Protein AF-A0A1X7SZP2-F1 (afdb_monomer)

Structure (mmCIF, N/CA/C/O backbone):
data_AF-A0A1X7SZP2-F1
#
_entry.id   AF-A0A1X7SZP2-F1
#
loop_
_atom_site.group_PDB
_atom_site.id
_atom_site.type_symbol
_atom_site.label_atom_id
_atom_site.label_alt_id
_atom_site.label_comp_id
_atom_site.label_asym_id
_atom_site.label_entity_id
_atom_site.label_seq_id
_atom_site.pdbx_PDB_ins_code
_atom_site.Cartn_x
_atom_site.Cartn_y
_atom_site.Cartn_z
_atom_site.occupancy
_atom_site.B_iso_or_equiv
_atom_site.auth_seq_id
_atom_site.auth_comp_id
_atom_site.auth_asym_id
_atom_site.auth_atom_id
_atom_site.pdbx_PDB_model_num
ATOM 1 N N . MET A 1 1 ? -19.852 0.930 -6.470 1.00 33.88 1 MET A N 1
ATOM 2 C CA . MET A 1 1 ? -18.903 0.941 -7.607 1.00 33.88 1 MET A CA 1
ATOM 3 C C . MET A 1 1 ? -17.538 1.325 -7.055 1.00 33.88 1 MET A C 1
ATOM 5 O O . MET A 1 1 ? -17.481 2.290 -6.306 1.00 33.88 1 MET A O 1
ATOM 9 N N . ALA A 1 2 ? -16.477 0.560 -7.326 1.00 37.94 2 ALA A N 1
ATOM 10 C CA . ALA A 1 2 ? -15.115 0.944 -6.945 1.00 37.94 2 ALA A CA 1
ATOM 11 C C . ALA A 1 2 ? -14.634 2.036 -7.913 1.00 37.94 2 ALA A C 1
ATOM 13 O O . ALA A 1 2 ? -14.529 1.783 -9.110 1.00 37.94 2 ALA A O 1
ATOM 14 N N . GLY A 1 3 ? -14.441 3.260 -7.424 1.00 41.78 3 GLY A N 1
ATOM 15 C CA . GLY A 1 3 ? -13.961 4.379 -8.234 1.00 41.78 3 GLY A CA 1
ATOM 16 C C . GLY A 1 3 ? -12.469 4.579 -8.016 1.00 41.78 3 GLY A C 1
ATOM 17 O O . GLY A 1 3 ? -12.065 4.959 -6.924 1.00 41.78 3 GLY A O 1
ATOM 18 N N . ILE A 1 4 ? -11.658 4.332 -9.043 1.00 49.50 4 ILE A N 1
ATOM 19 C CA . ILE A 1 4 ? -10.238 4.696 -9.048 1.00 49.50 4 ILE A CA 1
ATOM 20 C C . ILE A 1 4 ? -10.169 6.175 -9.434 1.00 49.50 4 ILE A C 1
ATOM 22 O O . ILE A 1 4 ? -10.547 6.531 -10.548 1.00 49.50 4 ILE A O 1
ATOM 26 N N . LEU A 1 5 ? -9.703 7.039 -8.531 1.00 46.28 5 LEU A N 1
ATOM 27 C CA . LEU A 1 5 ? -9.372 8.424 -8.867 1.00 46.28 5 LEU A CA 1
ATOM 28 C C . LEU A 1 5 ? -7.861 8.559 -9.022 1.00 46.28 5 LEU A C 1
ATOM 30 O O . LEU A 1 5 ? -7.131 8.669 -8.045 1.00 46.28 5 LEU A O 1
ATOM 34 N N . THR A 1 6 ? -7.392 8.561 -10.266 1.00 50.16 6 THR A N 1
ATOM 35 C CA . THR A 1 6 ? -6.010 8.915 -10.594 1.00 50.16 6 THR A CA 1
ATOM 36 C C . THR A 1 6 ? -5.941 10.424 -10.822 1.00 50.16 6 THR A C 1
ATOM 38 O O . THR A 1 6 ? -6.495 10.926 -11.796 1.00 50.16 6 THR A O 1
ATOM 41 N N . TYR A 1 7 ? -5.279 11.159 -9.926 1.00 45.41 7 TYR A N 1
ATOM 42 C CA . TYR A 1 7 ? -5.023 12.589 -10.107 1.00 45.41 7 TYR A CA 1
ATOM 43 C C . TYR A 1 7 ? -3.621 12.803 -10.683 1.00 45.41 7 TYR A C 1
ATOM 45 O O . TYR A 1 7 ? -2.625 12.433 -10.067 1.00 45.41 7 TYR A O 1
ATOM 53 N N . PHE A 1 8 ? -3.549 13.433 -11.857 1.00 43.06 8 PHE A N 1
ATOM 54 C CA . PHE A 1 8 ? -2.307 13.939 -12.439 1.00 43.06 8 PHE A CA 1
ATOM 55 C C . PHE A 1 8 ? -2.133 15.410 -12.042 1.00 43.06 8 PHE A C 1
ATOM 57 O O . PHE A 1 8 ? -2.900 16.264 -12.484 1.00 43.06 8 PHE A O 1
ATOM 64 N N . LEU A 1 9 ? -1.124 15.724 -11.226 1.00 39.38 9 LEU A N 1
ATOM 65 C CA . LEU A 1 9 ? -0.662 17.104 -11.069 1.00 39.38 9 LEU A CA 1
ATOM 66 C C . LEU A 1 9 ? 0.179 17.468 -12.297 1.00 39.38 9 LEU A C 1
ATOM 68 O O . LEU A 1 9 ? 1.149 16.790 -12.637 1.00 39.38 9 LEU A O 1
ATOM 72 N N . HIS A 1 10 ? -0.243 18.511 -13.008 1.00 36.84 10 HIS A N 1
ATOM 73 C CA . HIS A 1 10 ? 0.406 18.961 -14.231 1.00 36.84 10 HIS A CA 1
ATOM 74 C C . HIS A 1 10 ? 1.831 19.458 -13.915 1.00 36.84 10 HIS A C 1
ATOM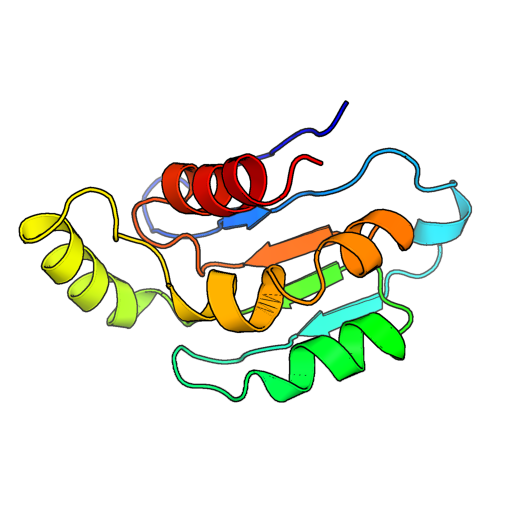 76 O O . HIS A 1 10 ? 2.017 20.359 -13.104 1.00 36.84 10 HIS A O 1
ATOM 82 N N . GLN A 1 11 ? 2.805 18.871 -14.614 1.00 38.06 11 GLN A N 1
ATOM 83 C CA . GLN A 1 11 ? 4.238 19.198 -14.715 1.00 38.06 11 GLN A CA 1
ATOM 84 C C . GLN A 1 11 ? 5.273 18.578 -13.766 1.00 38.06 11 GLN A C 1
ATOM 86 O O . GLN A 1 11 ? 6.420 18.503 -14.198 1.00 38.06 11 GLN A O 1
ATOM 91 N N . TYR A 1 12 ? 4.946 18.016 -12.601 1.00 36.94 12 TYR A N 1
ATOM 92 C CA . TYR A 1 12 ? 5.930 17.239 -11.823 1.00 36.94 12 TYR A CA 1
ATOM 93 C C . TYR A 1 12 ? 5.259 16.041 -11.134 1.00 36.94 12 TYR A C 1
ATOM 95 O O . TYR A 1 12 ? 4.159 16.128 -10.602 1.00 36.94 12 TYR A O 1
ATOM 103 N N . TYR A 1 13 ? 5.901 14.888 -11.265 1.00 45.34 13 TYR A N 1
ATOM 104 C CA . TYR A 1 13 ? 5.345 13.543 -11.194 1.00 45.34 13 TYR A CA 1
ATOM 105 C C . TYR A 1 13 ? 4.867 13.076 -9.793 1.00 45.34 13 TYR A C 1
ATOM 107 O O . TYR A 1 13 ? 5.455 13.411 -8.773 1.00 45.34 13 TYR A O 1
ATOM 115 N N . VAL A 1 14 ? 3.905 12.137 -9.825 1.00 45.34 14 VAL A N 1
ATOM 116 C CA . VAL A 1 14 ? 3.581 11.059 -8.855 1.00 45.34 14 VAL A CA 1
ATOM 117 C C . VAL A 1 14 ? 2.617 11.327 -7.680 1.00 45.34 14 VAL A C 1
ATOM 119 O O . VAL A 1 14 ? 3.021 11.614 -6.558 1.00 45.34 14 VAL A O 1
ATOM 122 N N . LEU A 1 15 ? 1.337 10.991 -7.895 1.00 46.28 15 LEU A N 1
ATOM 123 C CA . LEU A 1 15 ? 0.451 10.450 -6.856 1.00 46.28 15 LEU A CA 1
ATOM 124 C C . LEU A 1 15 ? -0.446 9.358 -7.470 1.00 46.28 15 LEU A C 1
ATOM 126 O O . LEU A 1 15 ? -1.344 9.638 -8.260 1.00 46.28 15 LEU A O 1
ATOM 130 N N . ALA A 1 16 ? -0.213 8.098 -7.114 1.00 48.66 16 ALA A N 1
ATOM 131 C CA . ALA A 1 16 ? -1.137 7.001 -7.384 1.00 48.66 16 ALA A CA 1
ATOM 132 C C . ALA A 1 16 ? -2.087 6.857 -6.185 1.00 48.66 16 ALA A C 1
ATOM 134 O O . ALA A 1 16 ? -1.882 6.061 -5.268 1.00 48.66 16 ALA A O 1
ATOM 135 N N . LEU A 1 17 ? -3.142 7.665 -6.169 1.00 50.34 17 LEU A N 1
ATOM 136 C CA . LEU A 1 17 ? -4.205 7.521 -5.182 1.00 50.34 17 LEU A CA 1
ATOM 137 C C . LEU A 1 17 ? -4.985 6.226 -5.487 1.00 50.34 17 LEU A C 1
ATOM 139 O O . LEU A 1 17 ? -5.822 6.184 -6.388 1.00 50.34 17 LEU A O 1
ATOM 143 N N . LEU A 1 18 ? -4.698 5.144 -4.759 1.00 50.94 18 LEU A N 1
ATOM 144 C CA . LEU A 1 18 ? -5.491 3.917 -4.818 1.00 50.94 18 LEU A CA 1
ATOM 145 C C . LEU A 1 18 ? -6.724 4.084 -3.917 1.00 50.94 18 LEU A C 1
ATOM 147 O O . LEU A 1 18 ? -6.815 3.528 -2.821 1.00 50.94 18 LEU A O 1
ATOM 151 N N . VAL A 1 19 ? -7.707 4.849 -4.391 1.00 49.62 19 VAL A N 1
ATOM 152 C CA . VAL A 1 19 ? -8.995 4.942 -3.698 1.00 49.62 19 VAL A CA 1
ATOM 153 C C . VAL A 1 19 ? -9.718 3.601 -3.806 1.00 49.62 19 VAL A C 1
ATOM 155 O O . VAL A 1 19 ? -10.301 3.260 -4.831 1.00 49.62 19 VAL A O 1
ATOM 158 N N . VAL A 1 20 ? -9.707 2.840 -2.720 1.00 49.59 20 VAL A N 1
ATOM 159 C CA . VAL A 1 20 ? -10.722 1.826 -2.436 1.00 49.59 20 VAL A CA 1
ATOM 160 C C . VAL A 1 20 ? -11.547 2.424 -1.303 1.00 49.59 20 VAL A C 1
ATOM 162 O O . VAL A 1 20 ? -11.040 2.496 -0.185 1.00 49.59 20 VAL A O 1
ATOM 165 N N . PRO A 1 21 ? -12.746 2.988 -1.559 1.00 54.31 21 PRO A N 1
ATOM 166 C CA . PRO A 1 21 ? -13.932 2.252 -1.099 1.00 54.31 21 PRO A CA 1
ATOM 167 C C . PRO A 1 21 ? -15.263 2.610 -1.803 1.00 54.31 21 PRO A C 1
ATOM 169 O O . PRO A 1 21 ? 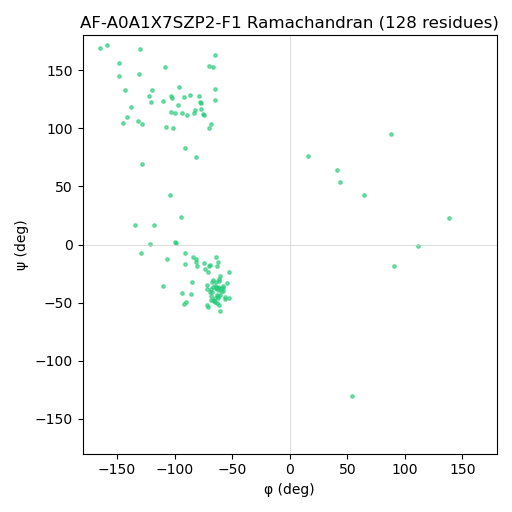-15.397 3.618 -2.490 1.00 54.31 21 PRO A O 1
ATOM 172 N N .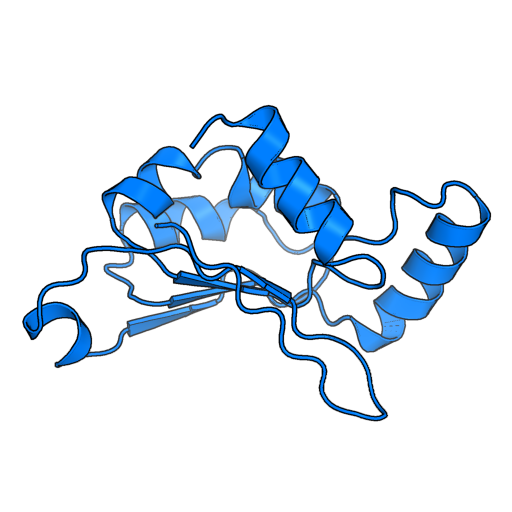 TYR A 1 22 ? -16.313 1.829 -1.524 1.00 37.59 22 TYR A N 1
ATOM 173 C CA . TYR A 1 22 ? -17.673 2.378 -1.445 1.00 37.59 22 TYR A CA 1
ATOM 174 C C . TYR A 1 22 ? -18.401 1.753 -0.247 1.00 37.59 22 TYR A C 1
ATOM 176 O O . TYR A 1 22 ? -18.555 0.534 -0.210 1.00 37.59 22 TYR A O 1
ATOM 184 N N . GLY A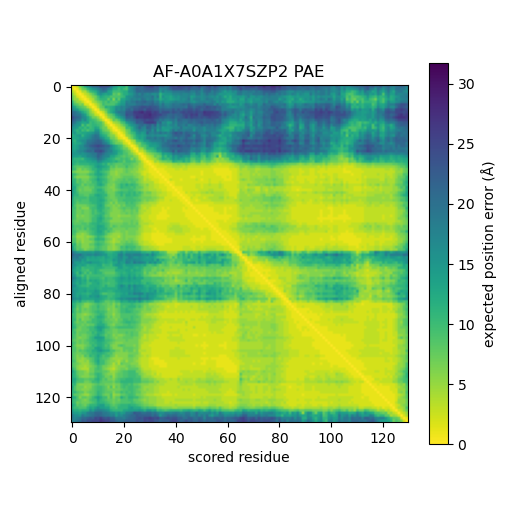 1 23 ? -18.813 2.579 0.728 1.00 45.50 23 GLY A N 1
ATOM 185 C CA . GLY A 1 23 ? -19.590 2.146 1.904 1.00 45.50 23 GLY A CA 1
ATOM 186 C C . GLY A 1 23 ? -19.199 2.741 3.267 1.00 45.50 23 GLY A C 1
ATOM 187 O O . GLY A 1 23 ? -19.470 2.113 4.285 1.00 45.50 23 GLY A O 1
ATOM 188 N N . ALA A 1 24 ? -18.545 3.905 3.340 1.00 49.88 24 ALA A N 1
ATOM 189 C CA . ALA A 1 24 ? -18.278 4.543 4.632 1.00 49.88 24 ALA A CA 1
ATOM 190 C C . ALA A 1 24 ? -19.543 5.249 5.152 1.00 49.88 24 ALA A C 1
ATOM 192 O O . ALA A 1 24 ? -20.098 6.108 4.466 1.00 49.88 24 ALA A O 1
ATOM 193 N N . SER A 1 25 ? -20.004 4.887 6.355 1.00 51.41 25 SER A N 1
ATOM 194 C CA . SER A 1 25 ? -21.057 5.637 7.046 1.00 51.41 25 SER A CA 1
ATOM 195 C C . SER A 1 25 ? -20.534 7.024 7.441 1.00 51.41 25 SER A C 1
ATOM 197 O O . SER A 1 25 ? -19.333 7.205 7.658 1.00 51.41 25 SER A O 1
ATOM 199 N N . SER A 1 26 ? -21.430 8.007 7.546 1.00 55.62 26 SER A N 1
ATOM 200 C CA . SER A 1 26 ? -21.108 9.402 7.887 1.00 55.62 26 SER A CA 1
ATOM 201 C C . SER A 1 26 ? -20.284 9.562 9.175 1.00 55.62 26 SER A C 1
ATOM 203 O O . SER A 1 26 ? -19.543 10.532 9.292 1.00 55.62 26 SER A O 1
ATOM 205 N N . GLY A 1 27 ? -20.333 8.593 10.099 1.00 60.62 27 GLY A N 1
ATOM 206 C CA . GLY A 1 27 ? -19.537 8.601 11.333 1.00 60.62 27 GLY A CA 1
ATOM 207 C C . GLY A 1 27 ? -18.044 8.299 11.143 1.00 60.62 27 GLY A C 1
ATOM 208 O O . GLY A 1 27 ? -17.233 8.681 11.981 1.00 60.62 27 GLY A O 1
ATOM 209 N N . LYS A 1 28 ? -17.629 7.659 10.038 1.00 65.12 28 LYS A N 1
ATOM 210 C CA . LYS A 1 28 ? -16.221 7.250 9.847 1.00 65.12 28 LYS A CA 1
ATOM 211 C C . LYS A 1 28 ? -15.272 8.432 9.591 1.00 65.12 28 LYS A C 1
ATOM 213 O O . LYS A 1 28 ? -14.079 8.330 9.856 1.00 65.12 28 LYS A O 1
ATOM 218 N N . TYR A 1 29 ? -15.792 9.552 9.093 1.00 69.88 29 TYR A N 1
ATOM 219 C CA . TYR A 1 29 ? -15.004 10.754 8.797 1.00 69.88 29 TYR A CA 1
ATOM 220 C C . TYR A 1 29 ? -15.092 11.833 9.883 1.00 69.88 29 TYR A C 1
ATOM 222 O O . TYR A 1 29 ? -14.467 12.878 9.735 1.00 69.88 29 TYR A O 1
ATOM 230 N N . GLU A 1 30 ? -15.804 11.585 10.989 1.00 79.56 30 GLU A N 1
ATOM 231 C CA . GLU A 1 30 ? -15.828 12.500 12.141 1.00 79.56 30 GLU A CA 1
ATOM 232 C C . GLU A 1 30 ? -14.436 12.619 12.789 1.00 79.56 30 GLU A C 1
ATOM 234 O O . GLU A 1 30 ? -14.033 13.687 13.248 1.00 79.56 30 GLU A O 1
ATOM 239 N N . ARG A 1 31 ? -13.653 11.531 12.754 1.00 82.00 31 ARG A N 1
ATOM 240 C CA . ARG A 1 31 ? -12.236 11.515 13.129 1.00 82.00 31 ARG A CA 1
ATOM 241 C C . ARG A 1 31 ? -11.414 10.800 12.063 1.00 82.00 31 ARG A C 1
ATOM 243 O O . ARG A 1 31 ? -11.417 9.575 11.974 1.00 82.00 31 ARG A O 1
ATOM 250 N N . VAL A 1 32 ? -10.661 11.569 11.283 1.00 87.44 32 VAL A N 1
ATOM 251 C CA . VAL A 1 32 ? -9.783 11.026 10.241 1.00 87.44 32 VAL A CA 1
ATOM 252 C C . VAL A 1 32 ? -8.452 10.591 10.852 1.00 87.44 32 VAL A C 1
ATOM 254 O O . VAL A 1 32 ? -7.672 11.423 11.309 1.00 87.44 32 VAL A O 1
ATOM 257 N N . ARG A 1 33 ? -8.179 9.281 10.843 1.00 90.81 33 ARG A N 1
ATOM 258 C CA . ARG A 1 33 ? -6.870 8.720 11.207 1.00 90.81 33 ARG A CA 1
ATOM 259 C C . ARG A 1 33 ? -6.092 8.329 9.954 1.00 90.81 33 ARG A C 1
ATOM 261 O O . ARG A 1 33 ? -6.601 7.589 9.110 1.00 90.81 33 ARG A O 1
ATOM 268 N N . ILE A 1 34 ? -4.871 8.838 9.848 1.00 91.94 34 ILE A N 1
ATOM 269 C CA . ILE A 1 34 ? -3.961 8.622 8.721 1.00 91.94 34 ILE A CA 1
ATOM 270 C C . ILE A 1 34 ? -2.703 7.957 9.270 1.00 91.94 34 ILE A C 1
ATOM 272 O O . ILE A 1 34 ? -2.159 8.404 10.279 1.00 91.94 34 ILE A O 1
ATOM 276 N N . SER A 1 35 ? -2.237 6.898 8.618 1.00 94.38 35 SER A N 1
ATOM 277 C CA . SER A 1 35 ? -0.992 6.221 8.986 1.00 94.38 35 SER A CA 1
ATOM 278 C C . SER A 1 35 ? -0.123 6.012 7.762 1.00 94.38 35 SER A C 1
ATOM 280 O O . SER A 1 35 ? -0.646 5.787 6.676 1.00 94.38 35 SER A O 1
ATOM 282 N N . CYS A 1 36 ? 1.194 6.064 7.943 1.00 93.69 36 CYS A N 1
ATOM 283 C CA . CYS A 1 36 ? 2.161 5.828 6.880 1.00 93.69 36 CYS A CA 1
ATOM 284 C C . CYS A 1 36 ? 2.887 4.501 7.121 1.00 93.69 36 CYS A C 1
ATOM 286 O O . CYS A 1 36 ? 3.455 4.309 8.195 1.00 93.69 36 CYS A O 1
ATOM 288 N N . SER A 1 37 ? 2.849 3.584 6.154 1.00 93.75 37 SER A N 1
ATOM 289 C CA . SER A 1 37 ? 3.525 2.285 6.231 1.00 93.75 37 SER A CA 1
ATOM 290 C C . SER A 1 37 ? 4.941 2.302 5.664 1.00 93.75 37 SER A C 1
ATOM 292 O O . SER A 1 37 ? 5.698 1.378 5.933 1.00 93.75 37 SER A O 1
ATOM 294 N N . SER A 1 38 ? 5.319 3.302 4.873 1.00 92.25 38 SER A N 1
ATOM 295 C CA . SER A 1 38 ? 6.655 3.351 4.276 1.00 92.25 38 SER A CA 1
ATOM 296 C C . SER A 1 38 ? 7.138 4.778 4.098 1.00 92.25 38 SER A C 1
ATOM 298 O O . SER A 1 38 ? 6.342 5.666 3.792 1.00 92.25 38 SER A O 1
ATOM 300 N N . GLY A 1 39 ? 8.443 4.975 4.265 1.00 89.19 39 GLY A N 1
ATOM 301 C CA . GLY A 1 39 ? 9.112 6.243 3.992 1.00 89.19 39 GLY A CA 1
ATOM 302 C C . GLY A 1 39 ? 9.977 6.251 2.733 1.00 89.19 39 GLY A C 1
ATOM 303 O O . GLY A 1 39 ? 10.405 7.327 2.348 1.00 89.19 39 GLY A O 1
ATOM 304 N N . PHE A 1 40 ? 10.287 5.100 2.119 1.00 87.44 40 PHE A N 1
ATOM 305 C CA . PHE A 1 40 ? 11.119 4.981 0.910 1.00 87.44 40 PHE A CA 1
ATOM 306 C C . PHE A 1 40 ? 10.984 3.592 0.248 1.00 87.44 40 PHE A C 1
ATOM 308 O O . PHE A 1 40 ? 10.432 2.655 0.826 1.00 87.44 40 PHE A O 1
ATOM 315 N N . TRP A 1 41 ? 11.510 3.419 -0.973 1.00 86.38 41 TRP A N 1
ATOM 316 C CA . TRP A 1 41 ? 11.597 2.092 -1.604 1.00 86.38 41 TRP A CA 1
ATOM 317 C C . TRP A 1 41 ? 12.745 1.259 -1.033 1.00 86.38 41 TRP A C 1
ATOM 319 O O . TRP A 1 41 ? 13.910 1.618 -1.173 1.00 86.38 41 TRP A O 1
ATOM 329 N N . GLY A 1 42 ? 12.388 0.139 -0.400 1.00 85.69 42 GLY A N 1
ATOM 330 C CA . GLY A 1 42 ? 13.294 -0.718 0.369 1.00 85.69 42 GLY A CA 1
ATOM 331 C C . GLY A 1 42 ? 13.015 -0.700 1.876 1.00 85.69 42 GLY A C 1
ATOM 332 O O . GLY A 1 42 ? 13.693 -1.407 2.615 1.00 85.69 42 GLY A O 1
ATOM 333 N N . ASP A 1 43 ? 12.032 0.087 2.327 1.00 90.12 43 ASP A N 1
ATOM 334 C CA . ASP A 1 43 ? 11.543 0.072 3.707 1.00 90.12 43 ASP A CA 1
ATOM 335 C C . ASP A 1 43 ? 10.881 -1.275 4.060 1.00 90.12 43 ASP A C 1
ATOM 337 O O . ASP A 1 43 ? 10.514 -2.069 3.187 1.00 90.12 43 ASP A O 1
ATOM 341 N N . THR A 1 44 ? 10.717 -1.538 5.354 1.00 89.19 44 THR A N 1
ATOM 342 C CA . THR A 1 44 ? 10.119 -2.777 5.853 1.00 89.19 44 THR A CA 1
ATOM 343 C C . THR A 1 44 ? 8.651 -2.912 5.445 1.00 89.19 44 THR A C 1
ATOM 345 O O . THR A 1 44 ? 7.841 -2.003 5.626 1.00 89.19 44 THR A O 1
ATOM 348 N N . SER A 1 45 ? 8.268 -4.091 4.949 1.00 88.12 45 SER A N 1
ATOM 349 C CA . SER A 1 45 ? 6.864 -4.411 4.666 1.00 88.12 45 SER A CA 1
ATOM 350 C C . SER A 1 45 ? 6.040 -4.692 5.926 1.00 88.12 45 SER A C 1
ATOM 352 O O . SER A 1 45 ? 4.810 -4.656 5.872 1.00 88.12 45 SER A O 1
ATOM 354 N N . GLU A 1 46 ? 6.691 -4.940 7.067 1.00 91.69 46 GLU A N 1
ATOM 355 C CA . GLU A 1 46 ? 6.051 -5.411 8.305 1.00 91.69 46 GLU A CA 1
ATOM 356 C C . GLU A 1 46 ? 5.166 -4.366 8.996 1.00 91.69 46 GLU A C 1
ATOM 358 O O . GLU A 1 46 ? 4.300 -4.714 9.801 1.00 91.69 46 GLU A O 1
ATOM 363 N N . SER A 1 47 ? 5.335 -3.087 8.668 1.00 93.44 47 SER A N 1
ATOM 364 C CA . SER A 1 47 ? 4.474 -1.997 9.143 1.00 93.44 47 SER A CA 1
ATOM 365 C C . SER A 1 47 ? 3.041 -2.120 8.611 1.00 93.44 47 SER A C 1
ATOM 367 O O . SER A 1 47 ? 2.075 -1.831 9.320 1.00 93.44 47 SER A O 1
ATOM 369 N N . THR A 1 48 ? 2.878 -2.589 7.370 1.00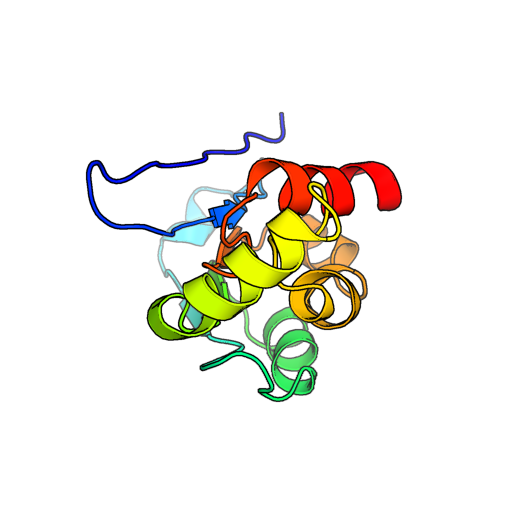 93.88 48 THR A N 1
ATOM 370 C CA . THR A 1 48 ? 1.585 -2.574 6.672 1.00 93.88 48 THR A CA 1
ATOM 371 C C . THR A 1 48 ? 0.569 -3.503 7.348 1.00 93.88 48 THR A C 1
ATOM 373 O O . THR A 1 48 ? -0.529 -3.038 7.667 1.00 93.88 48 THR A O 1
ATOM 376 N N . PRO A 1 49 ? 0.903 -4.775 7.666 1.00 94.75 49 PRO A N 1
ATOM 377 C CA . PRO A 1 49 ? -0.001 -5.656 8.405 1.00 94.75 49 PRO A CA 1
ATOM 378 C C . PRO A 1 49 ? -0.385 -5.115 9.781 1.00 94.75 49 PRO A C 1
ATOM 380 O O . PRO A 1 49 ? -1.529 -5.283 10.199 1.00 94.75 49 PRO A O 1
ATOM 383 N N . GLN A 1 50 ? 0.546 -4.468 10.487 1.00 94.94 50 GLN A N 1
ATOM 384 C CA . GLN A 1 50 ? 0.292 -3.930 11.825 1.00 94.94 50 GLN A CA 1
ATOM 385 C C . GLN A 1 50 ? -0.725 -2.790 11.773 1.00 94.94 50 GLN A C 1
ATOM 387 O O . GLN A 1 50 ? -1.709 -2.801 12.513 1.00 94.94 50 GLN A O 1
ATOM 392 N N . LEU A 1 51 ? -0.532 -1.851 10.844 1.00 95.38 51 LEU A N 1
ATOM 393 C CA . LEU A 1 51 ? -1.435 -0.721 10.650 1.00 95.38 51 LEU A CA 1
ATOM 394 C C . LEU A 1 51 ? -2.817 -1.183 10.181 1.00 95.38 51 LEU A C 1
ATOM 396 O O . LEU A 1 51 ? -3.822 -0.772 10.754 1.00 95.38 51 LEU A O 1
ATOM 400 N N . VAL A 1 52 ? -2.887 -2.088 9.200 1.00 94.06 52 VAL A N 1
ATOM 401 C CA . VAL A 1 52 ? -4.173 -2.595 8.695 1.00 94.06 52 VAL A CA 1
ATOM 402 C C . VAL A 1 52 ? -4.943 -3.367 9.767 1.00 94.06 52 VAL A C 1
ATOM 404 O O . VAL A 1 52 ? -6.164 -3.273 9.810 1.00 94.06 52 VAL A O 1
ATOM 407 N N . ARG A 1 53 ? -4.276 -4.139 10.631 1.00 94.38 53 ARG A N 1
ATOM 408 C CA . ARG A 1 53 ? -4.969 -4.976 11.627 1.00 94.38 53 ARG A CA 1
ATOM 409 C C . ARG A 1 53 ? -5.319 -4.233 12.912 1.00 94.38 53 ARG A C 1
ATOM 411 O O . ARG A 1 53 ? -6.327 -4.563 13.528 1.00 94.38 53 ARG A O 1
ATOM 418 N N . TYR A 1 54 ? -4.498 -3.265 13.319 1.00 94.25 54 TYR A N 1
ATOM 419 C CA . TYR A 1 54 ? -4.579 -2.672 14.659 1.00 94.25 54 TYR A CA 1
ATOM 420 C C . TYR A 1 54 ? -4.630 -1.137 14.672 1.00 94.25 54 TYR A C 1
ATOM 422 O O . TYR A 1 54 ? -4.830 -0.553 15.733 1.00 94.25 54 TYR A O 1
ATOM 430 N N . GLY A 1 55 ? -4.453 -0.465 13.529 1.00 90.75 55 GLY A N 1
ATOM 431 C CA . GLY A 1 55 ? -4.293 0.992 13.469 1.00 90.75 55 GLY A CA 1
ATOM 432 C C . GLY A 1 55 ? -5.587 1.815 13.462 1.00 90.75 55 GLY A C 1
ATOM 433 O O . GLY A 1 55 ? -5.507 3.032 13.604 1.00 90.75 55 GLY A O 1
ATOM 434 N N . ASP A 1 56 ? -6.759 1.185 13.297 1.00 90.81 56 ASP A N 1
ATOM 435 C CA . ASP A 1 56 ? -8.081 1.848 13.249 1.00 90.81 56 ASP A CA 1
ATOM 436 C C . ASP A 1 56 ? -8.073 3.126 12.379 1.00 90.81 56 ASP A C 1
ATOM 438 O O . ASP A 1 56 ? -8.374 4.244 12.819 1.00 90.81 56 ASP A O 1
ATOM 442 N N . LEU A 1 57 ? -7.618 2.958 11.135 1.00 90.62 57 LEU A N 1
ATOM 443 C CA . LEU A 1 57 ? -7.281 4.046 10.221 1.00 90.62 57 LEU A CA 1
ATOM 444 C C . LEU A 1 57 ? -8.281 4.204 9.074 1.00 90.62 57 LEU A C 1
ATOM 446 O O . LEU A 1 57 ? -8.933 3.262 8.621 1.00 90.62 57 LEU A O 1
ATOM 450 N N . VAL A 1 58 ? -8.377 5.437 8.584 1.00 89.94 58 VAL A N 1
ATOM 451 C CA . VAL A 1 58 ? -9.163 5.796 7.399 1.00 89.94 58 VAL A CA 1
ATOM 452 C C . VAL A 1 58 ? -8.276 5.769 6.159 1.00 89.94 58 VAL A C 1
ATOM 454 O O . VAL A 1 58 ? -8.691 5.247 5.123 1.00 89.94 58 VAL A O 1
ATOM 457 N N . PHE A 1 59 ? -7.054 6.291 6.278 1.00 89.44 59 PHE A N 1
ATOM 458 C CA . PHE A 1 59 ? -6.092 6.365 5.183 1.00 89.44 59 PHE A CA 1
ATOM 459 C C . PHE A 1 59 ? -4.790 5.653 5.533 1.00 89.44 59 PHE A C 1
ATOM 461 O O . PHE A 1 59 ? -4.164 5.954 6.552 1.00 89.44 59 PHE A O 1
ATOM 468 N N . LEU A 1 60 ? -4.374 4.749 4.651 1.00 91.56 60 LEU A N 1
ATOM 469 C CA . LEU A 1 60 ? -3.064 4.115 4.662 1.00 91.56 60 LEU A CA 1
ATOM 470 C C . LEU A 1 60 ? -2.204 4.754 3.575 1.00 91.56 60 LEU A C 1
ATOM 472 O O . LEU A 1 60 ? -2.489 4.616 2.388 1.00 91.56 60 LEU A O 1
ATOM 476 N N . VAL A 1 61 ? -1.153 5.447 3.984 1.00 91.56 61 VAL A N 1
ATOM 477 C CA . VAL A 1 61 ? -0.174 6.070 3.099 1.00 91.56 61 VAL A CA 1
ATOM 478 C C . VAL A 1 61 ? 1.015 5.131 2.935 1.00 91.56 61 VAL A C 1
ATOM 480 O O . VAL A 1 61 ? 1.501 4.576 3.914 1.00 91.56 61 VAL A O 1
ATOM 483 N N . ALA A 1 62 ? 1.503 4.968 1.711 1.00 89.88 62 ALA A N 1
ATOM 484 C CA . ALA A 1 62 ? 2.767 4.300 1.429 1.00 89.88 62 ALA A CA 1
ATOM 485 C C . ALA A 1 62 ? 3.619 5.212 0.543 1.00 89.88 62 ALA A C 1
ATOM 487 O O . ALA A 1 62 ? 3.340 5.352 -0.655 1.00 89.88 62 ALA A O 1
ATOM 488 N N . ASP A 1 63 ? 4.621 5.858 1.140 1.00 87.62 63 ASP A N 1
ATOM 489 C CA . ASP A 1 63 ? 5.572 6.703 0.426 1.00 87.62 63 ASP A CA 1
ATOM 490 C C . ASP A 1 63 ? 6.798 5.886 -0.002 1.00 87.62 63 ASP A C 1
ATOM 492 O O . ASP A 1 63 ? 7.432 5.195 0.796 1.00 87.62 63 ASP A O 1
ATOM 496 N N . TYR A 1 64 ? 7.107 5.947 -1.290 1.00 84.62 64 TYR A N 1
ATOM 497 C CA . TYR A 1 64 ? 8.239 5.309 -1.950 1.00 84.62 64 TYR A CA 1
ATOM 498 C C . TYR A 1 64 ? 9.201 6.332 -2.577 1.00 84.62 64 TYR A C 1
ATOM 500 O O . TYR A 1 64 ? 10.014 5.959 -3.427 1.00 84.62 64 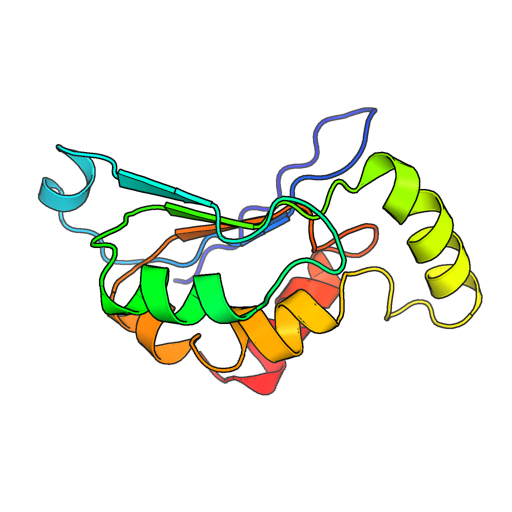TYR A O 1
ATOM 508 N N . LEU A 1 65 ? 9.111 7.610 -2.168 1.00 72.31 65 LEU A N 1
ATOM 509 C CA . LEU A 1 65 ? 9.986 8.731 -2.549 1.00 72.31 65 LEU A CA 1
ATOM 510 C C . LEU A 1 65 ? 10.345 8.715 -4.028 1.00 72.31 65 LEU A C 1
ATOM 512 O O . LEU A 1 65 ? 11.492 8.506 -4.431 1.00 72.31 65 LEU A O 1
ATOM 516 N N . SER A 1 66 ? 9.320 8.878 -4.858 1.00 63.78 66 SER A N 1
ATOM 517 C CA . SER A 1 66 ? 9.444 8.544 -6.269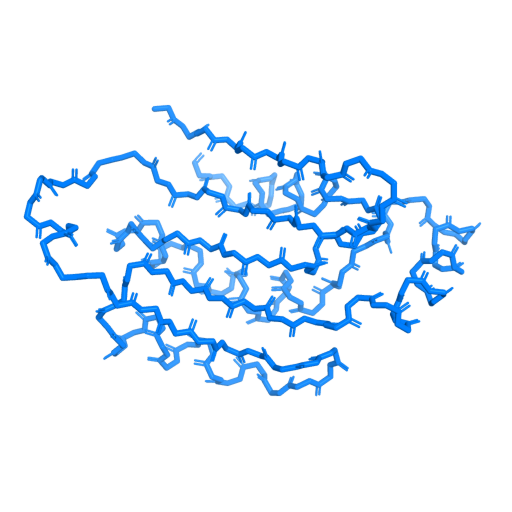 1.00 63.78 66 SER A CA 1
ATOM 518 C C . SER A 1 66 ? 10.462 9.389 -7.050 1.00 63.78 66 SER A C 1
ATOM 520 O O . SER A 1 66 ? 10.803 8.990 -8.150 1.00 63.78 66 SER A O 1
ATOM 522 N N . GLU A 1 67 ? 11.015 10.486 -6.526 1.00 65.19 67 GLU A N 1
ATOM 523 C CA . GLU A 1 67 ? 11.903 11.393 -7.275 1.00 65.19 67 GLU A CA 1
ATOM 524 C C . GLU A 1 67 ? 13.193 10.723 -7.798 1.00 65.19 67 GLU A C 1
ATOM 526 O O . GLU A 1 67 ? 13.413 10.667 -9.009 1.00 65.19 67 GLU A O 1
ATOM 531 N N . ILE A 1 68 ? 14.014 10.125 -6.924 1.00 67.25 68 ILE A N 1
ATOM 532 C CA . ILE A 1 68 ? 15.209 9.362 -7.350 1.00 67.25 68 ILE A CA 1
ATOM 533 C C . ILE A 1 68 ? 14.784 8.036 -8.005 1.00 67.25 68 ILE A C 1
ATOM 535 O O . ILE A 1 68 ? 15.334 7.606 -9.026 1.00 67.25 68 ILE A O 1
ATOM 539 N N . THR A 1 69 ? 13.739 7.419 -7.458 1.00 69.75 69 THR A N 1
ATOM 540 C CA . THR A 1 69 ? 13.143 6.164 -7.928 1.00 69.75 69 THR A CA 1
ATOM 541 C C . THR A 1 69 ? 12.614 6.256 -9.369 1.00 69.75 69 THR A C 1
ATOM 543 O O . THR A 1 69 ? 12.627 5.257 -10.089 1.00 69.75 69 THR A O 1
ATOM 546 N N . MET A 1 70 ? 12.226 7.440 -9.860 1.00 70.75 70 MET A N 1
ATOM 547 C CA . MET A 1 70 ? 11.761 7.653 -11.237 1.00 70.75 70 MET A CA 1
ATOM 548 C C . MET A 1 70 ? 12.843 7.344 -12.262 1.00 70.75 70 MET A C 1
ATOM 550 O O . MET A 1 70 ? 12.540 6.727 -13.280 1.00 70.75 70 MET A O 1
ATOM 554 N N . SER A 1 71 ? 14.105 7.698 -12.008 1.00 75.44 71 SER A N 1
ATOM 555 C CA . SER A 1 71 ? 15.196 7.380 -12.942 1.00 75.44 71 SER A CA 1
ATOM 556 C C . SER A 1 71 ? 15.394 5.866 -13.080 1.00 75.44 71 SER A C 1
ATOM 558 O O . SER A 1 71 ? 15.612 5.355 -14.185 1.00 75.44 71 SER A O 1
ATOM 560 N N . LEU A 1 72 ? 15.232 5.131 -11.973 1.00 77.62 72 LEU A N 1
ATOM 561 C CA . LEU A 1 72 ? 15.273 3.668 -11.951 1.00 77.62 72 LEU A CA 1
ATOM 562 C C . LEU A 1 72 ? 14.066 3.060 -12.671 1.00 77.62 72 LEU A C 1
ATOM 564 O O . LEU A 1 72 ? 14.242 2.206 -13.541 1.00 77.62 72 LEU A O 1
ATOM 568 N N . LEU A 1 73 ? 12.851 3.534 -12.377 1.00 76.19 73 LEU A N 1
ATOM 569 C CA . LEU A 1 73 ? 11.621 3.060 -13.017 1.00 76.19 73 LEU A CA 1
ATOM 570 C C . LEU A 1 73 ? 11.564 3.424 -14.508 1.00 76.19 73 LEU A C 1
ATOM 572 O O . LEU A 1 73 ? 11.036 2.652 -15.306 1.00 76.19 73 LEU A O 1
ATOM 576 N N . ALA A 1 74 ? 12.172 4.538 -14.924 1.00 79.50 74 ALA A N 1
ATOM 577 C CA . ALA A 1 74 ? 12.331 4.900 -16.330 1.00 79.50 74 ALA A CA 1
ATOM 578 C C . ALA A 1 74 ? 13.290 3.931 -17.032 1.00 79.50 74 ALA A C 1
ATOM 580 O O . ALA A 1 74 ? 13.026 3.491 -18.152 1.00 79.50 74 ALA A O 1
ATOM 581 N N . GLY A 1 75 ? 14.378 3.542 -16.357 1.00 79.12 75 GLY A N 1
ATOM 582 C CA . GLY A 1 75 ? 15.254 2.457 -16.798 1.00 79.12 75 GLY A CA 1
ATOM 583 C C . GLY A 1 75 ? 14.538 1.111 -16.902 1.00 79.12 75 GLY A C 1
ATOM 584 O O . GLY A 1 75 ? 14.705 0.409 -17.901 1.00 79.12 75 GLY A O 1
ATOM 585 N N . ALA A 1 76 ? 13.704 0.771 -15.917 1.00 78.50 76 ALA A N 1
ATOM 586 C CA . ALA A 1 76 ? 12.894 -0.443 -15.924 1.00 78.50 76 ALA A CA 1
ATOM 587 C C . ALA A 1 76 ? 11.892 -0.443 -17.087 1.00 78.50 76 ALA A C 1
ATOM 589 O O . ALA A 1 76 ? 11.835 -1.423 -17.826 1.00 78.50 76 ALA A O 1
ATOM 590 N N . LYS A 1 77 ? 11.201 0.681 -17.330 1.00 78.56 77 LYS A N 1
ATOM 591 C CA . LYS A 1 77 ? 10.255 0.856 -18.443 1.00 78.56 77 LYS A CA 1
ATOM 592 C C . LYS A 1 77 ? 10.904 0.622 -19.807 1.00 78.56 77 LYS A C 1
ATOM 594 O O . LYS A 1 77 ? 10.301 -0.027 -20.655 1.00 78.56 77 LYS A O 1
ATOM 599 N N . ARG A 1 78 ? 12.145 1.088 -20.008 1.00 78.75 78 ARG A N 1
ATOM 600 C CA . ARG A 1 78 ? 12.906 0.830 -21.249 1.00 78.75 78 ARG A CA 1
ATOM 601 C C . ARG A 1 78 ? 13.162 -0.659 -21.490 1.00 78.75 78 ARG A C 1
ATOM 603 O O . ARG A 1 78 ? 13.240 -1.075 -22.638 1.00 78.75 78 ARG A O 1
ATOM 610 N N . LYS A 1 79 ? 13.306 -1.455 -20.426 1.00 79.00 79 LYS A N 1
ATOM 611 C CA . LYS A 1 79 ? 13.522 -2.908 -20.516 1.00 79.00 79 LYS A CA 1
ATOM 612 C C . LYS A 1 79 ? 12.207 -3.680 -20.620 1.00 79.00 79 LYS A C 1
ATOM 614 O O . LYS A 1 79 ? 12.124 -4.646 -21.370 1.00 79.00 79 LYS A O 1
ATOM 619 N N . LYS A 1 80 ? 11.207 -3.289 -19.828 1.00 78.12 80 LYS A N 1
ATOM 620 C CA . LYS A 1 80 ? 9.881 -3.907 -19.740 1.00 78.12 80 LYS A CA 1
ATOM 621 C C . LYS A 1 80 ? 8.838 -2.808 -19.498 1.00 78.12 80 LYS A C 1
ATOM 623 O O . LYS A 1 80 ? 8.743 -2.321 -18.368 1.00 78.12 80 LYS A O 1
ATOM 628 N N . PRO A 1 81 ? 8.051 -2.433 -20.523 1.00 75.06 81 PRO A N 1
ATOM 629 C CA . PRO A 1 81 ? 7.102 -1.321 -20.444 1.00 75.06 81 PRO A CA 1
ATOM 630 C C . PRO A 1 81 ? 6.113 -1.435 -19.280 1.00 75.06 81 PRO A C 1
ATOM 632 O O . PRO A 1 81 ? 5.774 -0.430 -18.661 1.00 75.06 81 PRO A O 1
ATOM 635 N N . ASP A 1 82 ? 5.732 -2.660 -18.923 1.00 73.31 82 ASP A N 1
ATOM 636 C CA . ASP A 1 82 ? 4.695 -2.922 -17.924 1.00 73.31 82 ASP A CA 1
ATOM 637 C C . ASP A 1 82 ? 5.180 -2.829 -16.467 1.00 73.31 82 ASP A C 1
ATOM 639 O O . ASP A 1 82 ? 4.355 -2.767 -15.563 1.00 73.31 82 ASP A O 1
ATOM 643 N N . MET A 1 83 ? 6.494 -2.783 -16.204 1.00 70.44 83 MET A N 1
ATOM 644 C CA . MET A 1 83 ? 7.063 -2.818 -14.841 1.00 70.44 83 MET A CA 1
ATOM 645 C C . MET A 1 83 ? 7.557 -1.452 -14.345 1.00 70.44 83 MET A C 1
ATOM 647 O O . MET A 1 83 ? 8.628 -1.336 -13.754 1.00 70.44 83 MET A O 1
ATOM 651 N N . SER A 1 84 ? 6.787 -0.395 -14.599 1.00 81.06 84 SER A N 1
ATOM 652 C CA . SER A 1 84 ? 7.145 0.985 -14.225 1.00 81.06 84 SER A CA 1
ATOM 653 C C . SER A 1 84 ? 6.575 1.450 -12.870 1.00 81.06 84 SER A C 1
ATOM 655 O O . SER A 1 84 ? 6.426 2.651 -12.649 1.00 81.06 84 SER A O 1
ATOM 657 N N . TYR A 1 85 ? 6.266 0.515 -11.969 1.00 83.38 85 TYR A N 1
ATOM 658 C CA . TYR A 1 85 ? 5.759 0.740 -10.607 1.00 83.38 85 TYR A CA 1
ATOM 659 C C . TYR A 1 85 ? 6.575 -0.078 -9.593 1.00 83.38 85 TYR A C 1
ATOM 661 O O . TYR A 1 85 ? 7.335 -0.963 -9.990 1.00 83.38 85 TYR A O 1
ATOM 669 N N . THR A 1 86 ? 6.423 0.182 -8.293 1.00 86.75 86 THR A N 1
ATOM 670 C CA . THR A 1 86 ? 7.141 -0.549 -7.238 1.00 86.75 86 THR A CA 1
ATOM 671 C C . THR A 1 86 ? 6.540 -1.953 -7.050 1.00 86.75 86 THR A C 1
ATOM 673 O O . THR A 1 86 ? 5.396 -2.091 -6.611 1.00 86.75 86 THR A O 1
ATOM 676 N N . PRO A 1 87 ? 7.256 -3.037 -7.406 1.00 84.81 87 PRO A N 1
ATOM 677 C CA . PRO A 1 87 ? 6.695 -4.387 -7.342 1.00 84.81 87 PRO A CA 1
ATOM 678 C C . PRO A 1 87 ? 6.425 -4.821 -5.898 1.00 84.81 87 PRO A C 1
ATOM 680 O O . PRO A 1 87 ? 5.394 -5.442 -5.639 1.00 84.81 87 PRO A O 1
ATOM 683 N N . ASP A 1 88 ? 7.299 -4.423 -4.969 1.00 86.19 88 ASP A N 1
ATOM 684 C CA . ASP A 1 88 ? 7.241 -4.827 -3.562 1.00 86.19 88 ASP A CA 1
ATOM 685 C C . ASP A 1 88 ? 6.023 -4.253 -2.838 1.00 86.19 88 ASP A C 1
ATOM 687 O O . ASP A 1 88 ? 5.418 -4.919 -1.998 1.00 86.19 88 ASP A O 1
ATOM 691 N N . PHE A 1 89 ? 5.592 -3.051 -3.233 1.00 87.06 89 PHE A N 1
ATOM 692 C CA . PHE A 1 89 ? 4.333 -2.474 -2.769 1.00 87.06 89 PHE A CA 1
ATOM 693 C C . PHE A 1 89 ? 3.156 -3.402 -3.072 1.00 87.06 89 PHE A C 1
ATOM 695 O O . PHE A 1 89 ? 2.315 -3.673 -2.213 1.00 87.06 89 PHE A O 1
ATOM 702 N N . ILE A 1 90 ? 3.107 -3.945 -4.290 1.00 86.12 90 ILE A N 1
ATOM 703 C CA . ILE A 1 90 ? 2.038 -4.862 -4.670 1.00 86.12 90 ILE A CA 1
ATOM 704 C C . ILE A 1 90 ? 2.203 -6.193 -3.943 1.00 86.12 90 ILE A C 1
ATOM 706 O O . ILE A 1 90 ? 1.242 -6.656 -3.334 1.00 86.12 90 ILE A O 1
ATOM 710 N N . SER A 1 91 ? 3.373 -6.834 -4.030 1.00 87.44 91 SER A N 1
ATOM 711 C CA . SER A 1 91 ? 3.559 -8.209 -3.550 1.00 87.44 91 SER A CA 1
ATOM 712 C C . SER A 1 91 ? 3.555 -8.339 -2.030 1.00 87.44 91 SER A C 1
ATOM 714 O O . SER A 1 91 ? 3.039 -9.344 -1.540 1.00 87.44 91 SER A O 1
ATOM 716 N N . HIS A 1 92 ? 4.086 -7.354 -1.302 1.00 86.31 92 HIS A N 1
ATOM 717 C CA . HIS A 1 92 ? 4.301 -7.441 0.145 1.00 86.31 92 HIS A CA 1
ATOM 718 C C . HIS A 1 92 ? 3.367 -6.540 0.959 1.00 86.31 92 HIS A C 1
ATOM 720 O O . HIS A 1 92 ? 2.913 -6.965 2.017 1.00 86.31 92 HIS A O 1
ATOM 726 N N . CYS A 1 93 ? 3.020 -5.342 0.473 1.00 88.12 93 CYS A N 1
ATOM 727 C CA . CYS A 1 93 ? 2.166 -4.419 1.233 1.00 88.12 93 CYS A CA 1
ATOM 728 C C . CYS A 1 93 ? 0.672 -4.624 0.942 1.00 88.12 93 CYS A C 1
ATOM 730 O O . CYS A 1 93 ? -0.128 -4.747 1.865 1.00 88.12 93 CYS A O 1
ATOM 732 N N . ILE A 1 94 ? 0.274 -4.683 -0.333 1.00 88.38 94 ILE A N 1
ATOM 733 C CA . ILE A 1 94 ? -1.151 -4.691 -0.704 1.00 88.38 94 ILE A CA 1
ATOM 734 C C . ILE A 1 94 ? -1.719 -6.100 -0.838 1.00 88.38 94 ILE A C 1
ATOM 736 O O . ILE A 1 94 ? -2.755 -6.408 -0.250 1.00 88.38 94 ILE A O 1
ATOM 740 N N . LYS A 1 95 ? -1.058 -6.970 -1.607 1.00 87.31 95 LYS A N 1
ATOM 741 C CA . LYS A 1 95 ? -1.569 -8.307 -1.941 1.00 87.31 95 LYS A CA 1
ATOM 742 C C . LYS A 1 95 ? -1.971 -9.139 -0.714 1.00 87.31 95 LYS A C 1
ATOM 744 O O . LYS A 1 95 ? -3.070 -9.691 -0.742 1.00 87.31 95 LYS A O 1
ATOM 749 N N . PRO A 1 96 ? -1.171 -9.220 0.365 1.00 90.12 96 PRO A N 1
ATOM 750 C CA . PRO A 1 96 ? -1.535 -10.041 1.520 1.00 90.12 96 PRO A CA 1
ATOM 751 C C . PRO A 1 96 ? -2.731 -9.503 2.320 1.00 90.12 96 PRO A C 1
ATOM 753 O O . PRO A 1 96 ? -3.308 -10.243 3.110 1.00 90.12 96 PRO A O 1
ATOM 756 N N . LEU A 1 97 ? -3.093 -8.227 2.140 1.00 89.94 97 LEU A N 1
ATOM 757 C CA . LEU A 1 97 ? -4.023 -7.494 3.008 1.00 89.94 97 LEU A CA 1
ATOM 758 C C . LEU A 1 97 ? -5.245 -6.942 2.264 1.00 89.94 97 LEU A C 1
ATOM 760 O O . LEU A 1 97 ? -6.099 -6.306 2.876 1.00 89.94 97 LEU A O 1
ATOM 764 N N . ILE A 1 98 ? -5.361 -7.176 0.954 1.00 86.81 98 ILE A N 1
ATOM 765 C CA . ILE A 1 98 ? -6.380 -6.538 0.108 1.00 86.81 98 ILE A CA 1
ATOM 766 C C . ILE A 1 98 ? -7.817 -6.809 0.583 1.00 86.81 98 ILE A C 1
ATOM 768 O O . ILE A 1 98 ? -8.664 -5.916 0.534 1.00 86.81 98 ILE A O 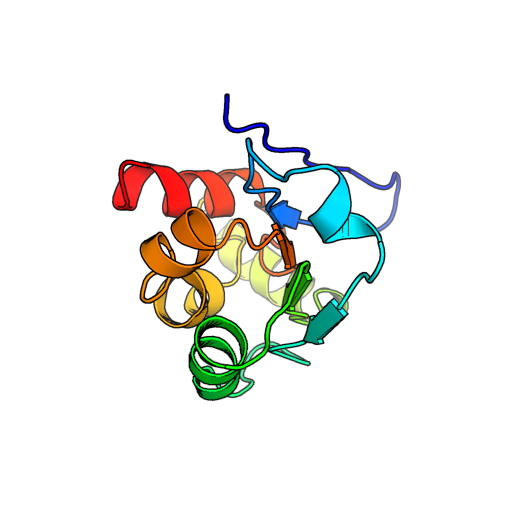1
ATOM 772 N N . HIS A 1 99 ? -8.090 -8.009 1.104 1.00 85.75 99 HIS A N 1
ATOM 773 C CA . HIS A 1 99 ? -9.400 -8.354 1.659 1.00 85.75 99 HIS A CA 1
ATOM 774 C C . HIS A 1 99 ? -9.695 -7.596 2.958 1.00 85.75 99 HIS A C 1
ATOM 776 O O . HIS A 1 99 ? -10.809 -7.099 3.123 1.00 85.75 99 HIS A O 1
ATOM 782 N N . ASP A 1 100 ? -8.705 -7.449 3.841 1.00 89.44 100 ASP A N 1
ATOM 783 C CA . ASP A 1 100 ? -8.843 -6.705 5.096 1.00 89.44 100 ASP A CA 1
ATOM 784 C C . ASP A 1 100 ? -9.014 -5.207 4.827 1.00 89.44 100 ASP A C 1
ATOM 786 O O . ASP A 1 100 ? -9.924 -4.585 5.373 1.00 89.44 100 ASP A O 1
ATOM 790 N N . ILE A 1 101 ? -8.209 -4.649 3.916 1.00 87.75 101 ILE A N 1
ATOM 791 C CA . ILE A 1 101 ? -8.299 -3.256 3.450 1.00 87.75 101 ILE A CA 1
ATOM 792 C C . ILE A 1 101 ? -9.700 -2.974 2.895 1.00 87.75 101 ILE A C 1
ATOM 794 O O . ILE A 1 101 ? -10.332 -1.989 3.284 1.00 87.75 101 ILE A O 1
ATOM 798 N N . LYS A 1 102 ? -10.228 -3.867 2.042 1.00 84.38 102 LYS A N 1
ATOM 799 C CA . LYS A 1 102 ? -11.586 -3.752 1.487 1.00 84.38 102 LYS A CA 1
ATOM 800 C C . LYS A 1 102 ? -12.650 -3.838 2.580 1.00 84.38 102 LYS A C 1
ATOM 802 O O . LYS A 1 102 ? -13.527 -2.982 2.634 1.00 84.38 102 LYS A O 1
ATOM 807 N N . LYS A 1 103 ? -12.579 -4.859 3.442 1.00 85.50 103 LYS A N 1
ATOM 808 C CA . LYS A 1 103 ? -13.558 -5.110 4.513 1.00 85.50 103 LYS A CA 1
ATOM 809 C C . LYS A 1 103 ? -13.636 -3.941 5.492 1.00 85.50 103 LYS A C 1
ATOM 811 O O . LYS A 1 103 ? -14.725 -3.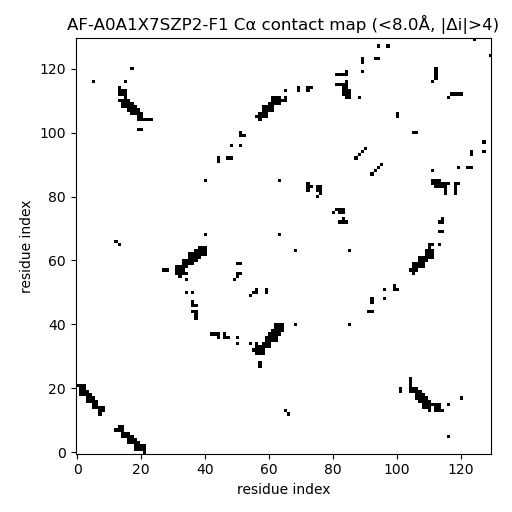575 5.918 1.00 85.50 103 LYS A O 1
ATOM 816 N N . GLN A 1 104 ? -12.490 -3.359 5.829 1.00 87.38 104 GLN A N 1
ATOM 817 C CA . GLN A 1 104 ? -12.407 -2.211 6.724 1.00 87.38 104 GLN A CA 1
ATOM 818 C C . GLN A 1 104 ? -12.704 -0.888 6.012 1.00 87.38 104 GLN A C 1
ATOM 820 O O . GLN A 1 104 ? -12.955 0.110 6.681 1.00 87.38 104 GLN A O 1
ATOM 825 N N . GLY A 1 105 ? -12.698 -0.846 4.676 1.00 84.19 105 GLY A N 1
ATOM 826 C CA . GLY A 1 105 ? -12.875 0.380 3.898 1.00 84.19 105 GLY A CA 1
ATOM 827 C C . GLY A 1 105 ? -11.732 1.372 4.118 1.00 84.19 105 GLY A C 1
ATOM 828 O O . GLY A 1 105 ? -11.990 2.554 4.360 1.00 84.19 105 GLY A O 1
ATOM 829 N N . ILE A 1 106 ? -10.495 0.871 4.142 1.00 86.75 106 ILE A N 1
ATOM 830 C CA . ILE A 1 106 ? -9.272 1.678 4.225 1.00 86.75 106 ILE A CA 1
ATOM 831 C C . ILE A 1 106 ? -8.963 2.235 2.834 1.00 86.75 106 ILE A C 1
ATOM 833 O O . ILE A 1 106 ? -8.867 1.480 1.867 1.00 86.75 106 ILE A O 1
ATOM 837 N N . CYS A 1 107 ? -8.761 3.548 2.746 1.00 86.25 107 CYS A N 1
ATOM 838 C CA . CYS A 1 107 ? -8.317 4.199 1.520 1.00 86.25 107 CYS A CA 1
ATOM 839 C C . CYS A 1 107 ? -6.785 4.179 1.447 1.00 86.25 107 CYS A C 1
ATOM 841 O O . CYS A 1 107 ? -6.118 4.581 2.401 1.00 86.25 107 CYS A O 1
ATOM 843 N N . VAL A 1 108 ? -6.218 3.721 0.330 1.00 86.56 108 VAL A N 1
ATOM 844 C CA . VAL A 1 108 ? -4.765 3.598 0.165 1.00 86.56 108 VAL A CA 1
ATOM 845 C C . VAL A 1 108 ? -4.238 4.745 -0.695 1.00 86.56 108 VAL A C 1
ATOM 847 O O . VAL A 1 108 ? -4.703 4.992 -1.803 1.00 86.56 108 VAL A O 1
ATOM 850 N N . VAL A 1 109 ? -3.227 5.449 -0.207 1.00 87.81 109 VAL A N 1
ATOM 851 C CA . VAL A 1 109 ? -2.598 6.572 -0.910 1.00 87.81 109 VAL A CA 1
ATOM 852 C C . VAL A 1 109 ? -1.134 6.243 -1.115 1.00 87.81 109 VAL A C 1
ATOM 854 O O . VAL A 1 109 ? -0.421 5.980 -0.153 1.00 87.81 109 VAL A O 1
ATOM 857 N N . THR A 1 110 ? -0.656 6.240 -2.355 1.00 85.94 110 THR A N 1
ATOM 858 C CA . THR A 1 110 ? 0.746 5.906 -2.600 1.00 85.94 110 THR A CA 1
ATOM 859 C C . THR A 1 110 ? 1.314 6.647 -3.797 1.00 85.94 110 THR A C 1
ATOM 861 O O . THR A 1 110 ? 0.604 7.041 -4.711 1.00 85.94 110 THR A O 1
ATOM 864 N N . ASN A 1 111 ? 2.625 6.819 -3.835 1.00 84.25 111 ASN A N 1
ATOM 865 C CA . ASN A 1 111 ? 3.347 7.159 -5.059 1.00 84.25 111 ASN A CA 1
ATOM 866 C C . ASN A 1 111 ? 3.996 5.909 -5.703 1.00 84.25 111 ASN A C 1
ATOM 868 O O . ASN A 1 111 ? 4.565 5.993 -6.785 1.00 84.25 111 ASN A O 1
ATOM 872 N N . GLY A 1 112 ? 3.820 4.715 -5.123 1.00 84.69 112 GLY A N 1
ATOM 873 C CA . GLY A 1 112 ? 4.372 3.447 -5.617 1.00 84.69 112 GLY A CA 1
ATOM 874 C C . GLY A 1 112 ? 3.885 3.021 -7.008 1.00 84.69 112 GLY A C 1
ATOM 875 O O . GLY A 1 112 ? 4.520 2.201 -7.664 1.00 84.69 112 GLY A O 1
ATOM 876 N N . GLY A 1 113 ? 2.805 3.618 -7.526 1.00 80.38 113 GLY A N 1
ATOM 877 C CA . GLY A 1 113 ? 2.395 3.450 -8.928 1.00 80.38 113 GLY A CA 1
ATOM 878 C C . GLY A 1 113 ? 3.420 3.975 -9.944 1.00 80.38 113 GLY A C 1
ATOM 879 O O . GLY A 1 113 ? 3.401 3.574 -11.106 1.00 80.38 113 GLY A O 1
ATOM 880 N N . GLY A 1 114 ? 4.344 4.826 -9.503 1.00 80.50 114 GLY A N 1
ATOM 881 C CA . GLY A 1 114 ? 5.480 5.285 -10.281 1.00 80.50 114 GLY A CA 1
ATOM 882 C C . GLY A 1 114 ? 5.116 5.891 -11.641 1.00 80.50 114 GLY A C 1
ATOM 883 O O . GLY A 1 114 ? 4.245 6.752 -11.734 1.00 80.50 114 GLY A O 1
ATOM 884 N N . ILE A 1 115 ? 5.788 5.436 -12.706 1.00 79.62 115 ILE A N 1
ATOM 885 C CA . ILE A 1 115 ? 5.567 5.901 -14.092 1.00 79.62 115 ILE A CA 1
ATOM 886 C C . ILE A 1 115 ? 4.339 5.222 -14.726 1.00 79.62 115 ILE A C 1
ATOM 888 O O . ILE A 1 115 ? 3.814 5.713 -15.724 1.00 79.62 115 ILE A O 1
ATOM 892 N N . ASN A 1 116 ? 3.882 4.092 -14.175 1.00 80.25 116 ASN A N 1
ATOM 893 C CA . ASN A 1 116 ? 2.730 3.344 -14.681 1.00 80.25 116 ASN A CA 1
ATOM 894 C C . ASN A 1 116 ? 1.709 3.047 -13.565 1.00 80.25 116 ASN A C 1
ATOM 896 O O . ASN A 1 116 ? 1.535 1.887 -13.166 1.00 80.25 116 ASN A O 1
ATOM 900 N N . PRO A 1 117 ? 1.020 4.087 -13.056 1.00 79.38 117 PRO A N 1
ATOM 901 C CA . PRO A 1 117 ? 0.023 3.930 -12.003 1.00 79.38 117 PRO A CA 1
ATOM 902 C C . PRO A 1 117 ? -1.149 3.047 -12.447 1.00 79.38 117 PRO A C 1
ATOM 904 O O . PRO A 1 117 ? -1.612 2.220 -11.666 1.00 79.38 117 PRO A O 1
ATOM 907 N N . GLU A 1 118 ? -1.580 3.133 -13.707 1.00 79.00 118 GLU A N 1
ATOM 908 C CA . GLU A 1 118 ? -2.644 2.277 -14.248 1.00 79.00 118 GLU A CA 1
ATOM 909 C C . GLU A 1 118 ? -2.248 0.796 -14.247 1.00 79.00 118 GLU A C 1
ATOM 911 O O . GLU A 1 118 ? -3.030 -0.061 -13.837 1.00 79.00 118 GLU A O 1
ATOM 916 N N . GLY A 1 119 ? -1.017 0.475 -14.654 1.00 80.81 119 GLY A N 1
ATOM 917 C CA . GLY A 1 119 ? -0.472 -0.883 -14.598 1.00 80.81 119 GLY A CA 1
ATOM 918 C C . GLY A 1 119 ? -0.386 -1.425 -13.172 1.00 80.81 119 GLY A C 1
ATOM 919 O O . GLY A 1 119 ? -0.701 -2.597 -12.940 1.00 80.81 119 GLY A O 1
ATOM 920 N N . CYS A 1 120 ? -0.039 -0.568 -12.208 1.00 82.44 120 CYS A N 1
ATOM 921 C CA . CYS A 1 120 ? -0.031 -0.916 -10.788 1.00 82.44 120 CYS A CA 1
ATOM 922 C C . CYS A 1 120 ? -1.438 -1.312 -10.312 1.00 82.44 120 CYS A C 1
ATOM 924 O O . CYS A 1 120 ? -1.643 -2.421 -9.810 1.00 82.44 120 CYS A O 1
ATOM 926 N N . VAL A 1 121 ? -2.433 -0.458 -10.571 1.00 79.00 121 VAL A N 1
ATOM 927 C CA . VAL A 1 121 ? -3.832 -0.705 -10.189 1.00 79.00 121 VAL A CA 1
ATOM 928 C C . VAL A 1 121 ? -4.390 -1.943 -10.888 1.00 79.00 121 VAL A C 1
ATOM 930 O O . VAL A 1 121 ? -4.966 -2.816 -10.239 1.00 79.00 121 VAL A O 1
ATOM 933 N N . ASN A 1 122 ? -4.163 -2.078 -12.195 1.00 80.19 122 ASN A N 1
ATOM 934 C CA . ASN A 1 122 ? -4.584 -3.248 -12.962 1.00 80.19 122 ASN A CA 1
ATOM 935 C C . ASN A 1 122 ? -3.989 -4.543 -12.405 1.00 80.19 122 ASN A C 1
ATOM 937 O O . ASN A 1 122 ? -4.674 -5.563 -12.368 1.00 80.19 122 ASN A O 1
ATOM 941 N N . THR A 1 123 ? -2.740 -4.515 -11.942 1.00 82.50 123 THR A N 1
ATOM 942 C CA . THR A 1 123 ? -2.094 -5.682 -11.330 1.00 82.50 123 THR A CA 1
ATOM 943 C C . THR A 1 123 ? -2.726 -6.040 -9.986 1.00 82.50 123 THR A C 1
ATOM 945 O O . THR A 1 123 ? -2.902 -7.226 -9.697 1.00 82.50 123 THR A O 1
ATOM 948 N N . ILE A 1 124 ? -3.109 -5.040 -9.187 1.00 79.69 124 ILE A N 1
ATOM 949 C CA . ILE A 1 124 ? -3.829 -5.243 -7.924 1.00 79.69 124 ILE A CA 1
ATOM 950 C C . ILE A 1 124 ? -5.208 -5.856 -8.201 1.00 79.69 124 ILE A C 1
ATOM 952 O O . ILE A 1 124 ? -5.533 -6.893 -7.628 1.00 79.69 124 ILE A O 1
ATOM 956 N N . ILE A 1 125 ? -5.977 -5.287 -9.135 1.00 74.38 125 ILE A N 1
ATOM 957 C CA . ILE A 1 125 ? -7.359 -5.702 -9.425 1.00 74.38 125 ILE A CA 1
ATOM 958 C C . ILE A 1 125 ? -7.417 -7.058 -10.143 1.00 74.38 125 ILE A C 1
ATOM 960 O O . ILE A 1 125 ? -8.105 -7.966 -9.676 1.00 74.38 125 ILE A O 1
ATOM 964 N N . LYS A 1 126 ? -6.674 -7.243 -11.248 1.00 69.12 126 LYS A N 1
ATOM 965 C CA . LYS A 1 126 ? -6.741 -8.469 -12.074 1.00 69.12 126 LYS A CA 1
ATOM 966 C C . LYS A 1 126 ? -6.343 -9.731 -11.309 1.00 69.12 126 LYS A C 1
ATOM 968 O O . LYS A 1 126 ? -6.815 -10.811 -11.645 1.00 69.12 126 LYS A O 1
ATOM 973 N N . ARG A 1 127 ? -5.464 -9.616 -10.308 1.00 59.84 127 ARG A N 1
ATOM 974 C CA . ARG A 1 127 ? -4.975 -10.764 -9.525 1.00 59.84 127 ARG A CA 1
ATOM 975 C C . ARG A 1 127 ? -5.794 -11.068 -8.268 1.00 59.84 127 ARG A C 1
ATOM 977 O O . ARG A 1 127 ? -5.521 -12.092 -7.651 1.00 59.84 127 ARG A O 1
ATOM 984 N N . HIS A 1 128 ? -6.758 -10.223 -7.889 1.00 56.56 128 HIS A N 1
ATOM 985 C CA . HIS A 1 128 ? -7.432 -10.332 -6.585 1.00 56.56 128 HIS A CA 1
ATOM 986 C C . HIS A 1 128 ? -8.956 -10.205 -6.628 1.00 56.56 128 HIS A C 1
ATOM 988 O O . HIS A 1 128 ? -9.525 -9.976 -5.568 1.00 56.56 128 HIS A O 1
ATOM 994 N N . VAL A 1 129 ? -9.585 -10.355 -7.810 1.00 44.28 129 VAL A N 1
ATOM 995 C CA . VAL A 1 129 ? -11.049 -10.351 -8.065 1.00 44.28 129 VAL A CA 1
ATOM 996 C C . VAL A 1 129 ? -11.841 -9.769 -6.889 1.00 44.28 129 VAL A C 1
ATOM 998 O O . VAL A 1 129 ? -12.396 -10.477 -6.047 1.00 44.28 129 VAL A O 1
ATOM 1001 N N . ILE A 1 130 ? -11.770 -8.441 -6.816 1.00 42.41 130 ILE A N 1
ATOM 1002 C CA . ILE A 1 130 ? -12.514 -7.577 -5.902 1.00 42.41 130 ILE A CA 1
ATOM 1003 C C . ILE A 1 130 ? -13.884 -7.311 -6.510 1.00 42.41 130 ILE A C 1
ATOM 1005 O O . ILE A 1 130 ? -13.937 -7.106 -7.741 1.00 42.41 130 ILE A O 1
#

Mean predicted aligned error: 8.28 Å

InterPro domains:
  IPR010839 Acyclic terpene utilisation, N-terminal [PF07287] (32-124)

pLDDT: mean 75.12, std 17.58, range [33.88, 95.38]

Foldseek 3Di:
DFDQDDDDDPDDDFKRFQQDDDDDDPVLVVDAAEDEQEDAQPDDLVSQVCCLPPVSHQEYEYEHPQPVVLVVLVVVCVVPVLRSFRVCCQPRRCVVCVVSCHVSSHTYIYRRCGPNSVSSSCVNCVVPPD

Organism: Amphimedon queenslandica (NCBI:txid400682)

Sequence (130 aa):
MAGILTYFLHQYYVLALLVVPYGASSGKYERVRISCSSGFWGDTSESTPQLVRYGDLVFLVADYLSEITMSLLAGAKRKKPDMSYTPDFISHCIKPLIHDIKKQGICVVTNGGGINPEGCVNTIIKRHVI

Nearest PDB structures (foldseek):
  1x7d-assembly1_A  TM=4.663E-01  e=1.586E+00  Pseudomonas putida
  6qe6-assembly2_B  TM=3.647E-01  e=1.809E+00  Mycoplasma capricolum subsp. capricolum
  3kr9-assembly1_A  TM=3.311E-01  e=2.062E+00  Streptococcus pneumoniae
  7o4o-assembly1_A  TM=3.296E-01  e=2.352E+00  Staphylococcus aureus
  5yji-assembly1_A  TM=2.959E-01  e=4.248E+00  Mus musculus

Solvent-accessible surface area (backbone atoms only — not comparable to full-atom values): 7374 Å² total; per-residue (Å²): 116,82,56,75,56,76,58,81,63,90,92,61,87,68,48,30,37,48,41,41,60,75,84,81,58,82,71,64,68,77,62,79,34,74,47,72,40,31,78,35,79,86,52,66,52,72,44,35,63,50,42,74,75,70,51,84,48,44,33,43,32,35,38,31,57,50,76,72,47,44,64,55,30,52,54,36,26,76,78,40,72,79,54,12,35,50,62,60,54,47,68,56,44,39,61,83,38,49,67,58,36,59,74,68,45,31,27,36,37,26,29,40,17,49,84,29,36,66,52,41,52,48,55,57,46,76,75,56,81,121

Secondary structure (DSSP, 8-state):
---------SSS---EEE---S---GGGGSS--EEEEESSTT--TTHHHHHHHHS--SEEEE---HHHHHHHHHHHHHH-TT--S-HHIIIIIIGGGHHHHHHHTPEEEESTTTT-HHHHHHHHHHTT--

Radius of gyration: 14.42 Å; Cα contacts (8 Å, |Δi|>4): 225; chains: 1; bounding box: 36×30×36 Å